Protein AF-A0A3B9VH41-F1 (afdb_monomer_lite)

Radius of gyration: 17.65 Å; chains: 1; bounding box: 47×27×51 Å

Foldseek 3Di:
DDALVVQCPQPVSVVVVGSDAADADPVQADDDLRRGDDPVVLVVCLVVVQKAWDWDWDDDDQDIDIFTWIHHNGTDGDPPDDKDKDWGDDPNDIDIDIDDDQAPVDSNDDR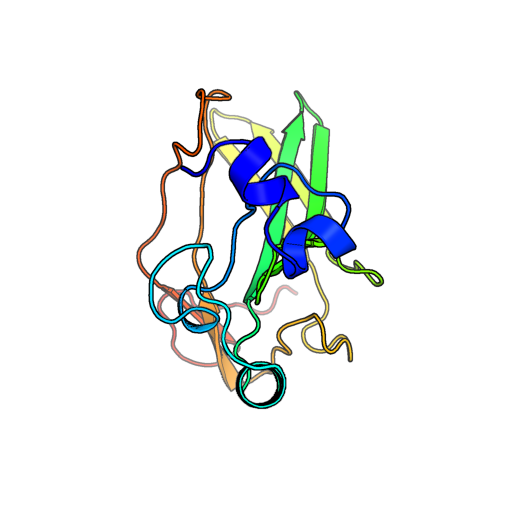HDAQDKDKDKDWADPDPPPDDDIDIDDIWIEHRNDDTNHDDDDDD

Secondary structure (DSSP, 8-state):
---HHHHHHSHHHHHTT-SS-----GGGBSSSTT-BPPHHHHHHHHHTT--EEEEEEEEETTEEEEEEEEESSSEEE-TT---EEEEEEETTEEEEEEE--S----TTSPPP-TT-EEEE--EE--TT-SSS--EEPPPEEEESSS--SEE-----

Structure (mmCIF, N/CA/C/O backbone):
data_AF-A0A3B9VH41-F1
#
_entry.id   AF-A0A3B9VH41-F1
#
loop_
_atom_site.group_PDB
_atom_site.id
_atom_site.type_symbol
_atom_site.label_atom_id
_atom_site.label_alt_id
_atom_site.label_comp_id
_atom_site.label_asym_id
_atom_site.label_entity_id
_atom_site.label_seq_id
_atom_site.pdbx_PDB_ins_code
_atom_site.Cartn_x
_atom_site.Cartn_y
_atom_site.Cartn_z
_atom_site.occupancy
_atom_site.B_iso_or_equiv
_atom_site.auth_seq_id
_atom_site.auth_comp_id
_atom_site.auth_asym_id
_atom_site.auth_atom_id
_atom_site.pdbx_PDB_model_num
ATOM 1 N N . SER A 1 1 ? 20.300 -9.467 -2.629 1.00 78.75 1 SER A N 1
ATOM 2 C CA . SER A 1 1 ? 19.935 -8.118 -3.111 1.00 78.75 1 SER A CA 1
ATOM 3 C C . SER A 1 1 ? 20.899 -7.718 -4.205 1.00 78.75 1 SER A C 1
ATOM 5 O O . SER A 1 1 ? 22.055 -8.106 -4.070 1.00 78.75 1 SER A O 1
ATOM 7 N N . PRO A 1 2 ? 20.464 -6.998 -5.253 1.00 92.94 2 PRO A N 1
ATOM 8 C CA . PRO A 1 2 ? 21.395 -6.485 -6.255 1.00 92.94 2 PRO A CA 1
ATOM 9 C C . PRO A 1 2 ? 22.387 -5.501 -5.632 1.00 92.94 2 PRO A C 1
ATOM 11 O O . PRO A 1 2 ? 22.078 -4.840 -4.636 1.00 92.94 2 PRO A O 1
ATOM 14 N N . SER A 1 3 ? 23.570 -5.410 -6.224 1.00 95.75 3 SER A N 1
ATOM 15 C CA . SER A 1 3 ? 24.538 -4.349 -5.967 1.00 95.75 3 SER A CA 1
ATOM 16 C C . SER A 1 3 ? 24.035 -3.006 -6.502 1.00 95.75 3 SER A C 1
ATOM 18 O O . SER A 1 3 ? 23.218 -2.945 -7.424 1.00 95.75 3 SER A O 1
ATOM 20 N N . LYS A 1 4 ? 24.567 -1.907 -5.955 1.00 96.56 4 LYS A N 1
ATOM 21 C CA . LYS A 1 4 ? 24.233 -0.547 -6.408 1.00 96.56 4 LYS A CA 1
ATOM 22 C C . LYS A 1 4 ? 24.491 -0.354 -7.904 1.00 96.56 4 LYS A C 1
ATOM 24 O O . LYS A 1 4 ? 23.701 0.288 -8.590 1.00 96.56 4 LYS A O 1
ATOM 29 N N . ASP A 1 5 ? 25.567 -0.943 -8.418 1.00 97.25 5 ASP A N 1
ATOM 30 C CA . ASP A 1 5 ? 25.945 -0.819 -9.826 1.00 97.25 5 ASP A CA 1
ATOM 31 C C . ASP A 1 5 ? 25.022 -1.607 -10.758 1.00 97.25 5 ASP A C 1
ATOM 33 O O . ASP A 1 5 ? 24.723 -1.130 -11.852 1.00 97.25 5 ASP A O 1
ATOM 37 N N . GLU A 1 6 ? 24.521 -2.771 -10.334 1.00 97.25 6 GLU A N 1
ATOM 38 C CA . GLU A 1 6 ? 23.483 -3.491 -11.083 1.00 97.25 6 GLU A CA 1
ATOM 39 C C . GLU A 1 6 ? 22.198 -2.663 -11.174 1.00 97.25 6 GLU A C 1
ATOM 41 O O . GLU A 1 6 ? 21.628 -2.538 -12.259 1.00 97.25 6 GLU A O 1
ATOM 46 N N . VAL A 1 7 ? 21.771 -2.038 -10.069 1.00 97.06 7 VAL A N 1
ATOM 47 C CA . VAL A 1 7 ? 20.568 -1.192 -10.060 1.00 97.06 7 VAL A CA 1
ATOM 48 C C . VAL A 1 7 ? 20.747 0.028 -10.963 1.00 97.06 7 VAL A C 1
ATOM 50 O O . VAL A 1 7 ? 19.882 0.300 -11.792 1.00 97.06 7 VAL A O 1
ATOM 53 N N . ARG A 1 8 ? 21.890 0.721 -10.884 1.00 96.62 8 ARG A N 1
ATOM 54 C CA . ARG A 1 8 ? 22.177 1.894 -11.731 1.00 96.62 8 ARG A CA 1
ATOM 55 C C . ARG A 1 8 ? 22.192 1.578 -13.224 1.00 96.62 8 ARG A C 1
ATOM 57 O O . ARG A 1 8 ? 21.898 2.467 -14.015 1.00 96.62 8 ARG A O 1
ATOM 64 N N . LYS A 1 9 ? 22.566 0.356 -13.618 1.00 96.88 9 LYS A N 1
ATOM 65 C CA . LYS A 1 9 ? 22.594 -0.079 -15.027 1.00 96.88 9 LYS A CA 1
ATOM 66 C C . LYS A 1 9 ? 21.221 -0.496 -15.550 1.00 96.88 9 LYS A C 1
ATOM 68 O O . LYS A 1 9 ? 21.025 -0.548 -16.760 1.00 96.88 9 LYS A O 1
ATOM 73 N N . HIS A 1 10 ? 20.274 -0.800 -14.668 1.00 96.44 10 HIS A N 1
ATOM 74 C CA . HIS A 1 10 ? 18.941 -1.217 -15.073 1.00 96.44 10 HIS A CA 1
ATOM 75 C C . HIS A 1 10 ? 18.141 -0.015 -15.618 1.00 96.44 10 HIS A C 1
ATOM 77 O O . HIS A 1 10 ? 17.972 0.959 -14.883 1.00 96.44 10 HIS A O 1
ATOM 83 N N . PRO A 1 11 ? 17.555 -0.081 -16.834 1.00 95.25 11 PRO A N 1
ATOM 84 C CA . PRO A 1 11 ? 16.915 1.069 -17.489 1.00 95.25 11 PRO A CA 1
ATOM 85 C C . PRO A 1 11 ? 15.873 1.796 -16.628 1.00 95.25 11 PRO A C 1
ATOM 87 O O . PRO A 1 11 ? 15.949 3.009 -16.454 1.00 95.25 11 PRO A O 1
ATOM 90 N N . TYR A 1 12 ? 14.953 1.044 -16.015 1.00 94.50 12 TYR A N 1
ATOM 91 C CA . TYR A 1 12 ? 13.927 1.602 -15.127 1.00 94.50 12 TYR A CA 1
ATOM 92 C C . TYR A 1 12 ? 14.509 2.403 -13.944 1.00 94.50 12 TYR A C 1
ATOM 94 O O . TYR A 1 12 ? 14.166 3.564 -13.746 1.00 94.50 12 TYR A O 1
ATOM 102 N N . TYR A 1 13 ? 15.413 1.807 -13.159 1.00 95.69 13 TYR A N 1
ATOM 103 C CA . TYR A 1 13 ? 15.973 2.461 -11.972 1.00 95.69 13 TYR A CA 1
ATOM 104 C C . TYR A 1 13 ? 16.958 3.577 -12.331 1.00 95.69 13 TYR A C 1
ATOM 106 O O . TYR A 1 13 ? 17.022 4.584 -11.625 1.00 95.69 13 TYR A O 1
ATOM 114 N N . ASN A 1 14 ? 17.679 3.440 -13.449 1.00 96.12 14 ASN A N 1
ATOM 115 C CA . ASN A 1 14 ? 18.535 4.490 -13.989 1.00 96.12 14 ASN A CA 1
ATOM 116 C C . ASN A 1 14 ? 17.737 5.759 -14.316 1.00 96.12 14 ASN A C 1
ATOM 118 O O . ASN A 1 14 ? 18.139 6.848 -13.907 1.00 96.12 14 ASN A O 1
ATOM 122 N N . ALA A 1 15 ? 16.577 5.614 -14.968 1.00 95.81 15 ALA A N 1
ATOM 123 C CA . ALA A 1 15 ? 15.686 6.732 -15.278 1.00 95.81 15 ALA A CA 1
ATOM 124 C C . ALA A 1 15 ? 15.207 7.465 -14.012 1.00 95.81 15 ALA A C 1
ATOM 126 O O . ALA A 1 15 ? 15.061 8.686 -14.011 1.00 95.81 15 ALA A O 1
ATOM 127 N N . LEU A 1 16 ? 15.039 6.731 -12.908 1.00 94.50 16 LEU A N 1
ATOM 128 C CA . LEU A 1 16 ? 14.702 7.280 -11.592 1.00 94.50 16 LEU A CA 1
ATOM 129 C C . LEU A 1 16 ? 15.921 7.787 -10.800 1.00 94.50 16 LEU A C 1
ATOM 131 O O . LEU A 1 16 ? 15.760 8.265 -9.677 1.00 94.50 16 LEU A O 1
ATOM 135 N N . LYS A 1 17 ? 17.139 7.673 -11.350 1.00 96.06 17 LYS A N 1
ATOM 136 C CA . LYS A 1 17 ? 18.419 7.978 -10.684 1.00 96.06 17 LYS A CA 1
ATOM 137 C C . LYS A 1 17 ? 18.590 7.227 -9.355 1.00 96.06 17 LYS A C 1
ATOM 139 O O . LYS A 1 17 ? 19.070 7.786 -8.369 1.00 96.06 17 LYS A O 1
ATOM 144 N N . ARG A 1 18 ? 18.182 5.956 -9.321 1.00 93.44 18 ARG A N 1
ATOM 145 C CA . ARG A 1 18 ? 18.213 5.101 -8.125 1.00 93.44 18 ARG A CA 1
ATOM 146 C C . ARG A 1 18 ? 19.372 4.117 -8.146 1.00 93.44 18 ARG A C 1
ATOM 148 O O . ARG A 1 18 ? 19.810 3.654 -9.194 1.00 93.44 18 ARG A O 1
ATOM 155 N N . GLU A 1 19 ? 19.842 3.784 -6.950 1.00 95.56 19 GLU A N 1
ATOM 156 C CA . GLU A 1 19 ? 20.892 2.785 -6.707 1.00 95.56 19 GLU A CA 1
ATOM 157 C C . GLU A 1 19 ? 20.415 1.637 -5.805 1.00 95.56 19 GLU A C 1
ATOM 159 O O . GLU A 1 19 ? 21.201 0.793 -5.380 1.00 95.56 19 GLU A O 1
ATOM 164 N N . ASP A 1 20 ? 19.122 1.607 -5.502 1.00 93.75 20 ASP A N 1
ATOM 165 C CA . ASP A 1 20 ? 18.471 0.642 -4.636 1.00 93.75 20 ASP A CA 1
ATOM 166 C C . ASP A 1 20 ? 17.137 0.172 -5.231 1.00 93.75 20 ASP A C 1
ATOM 168 O O . ASP A 1 20 ? 16.483 0.869 -6.00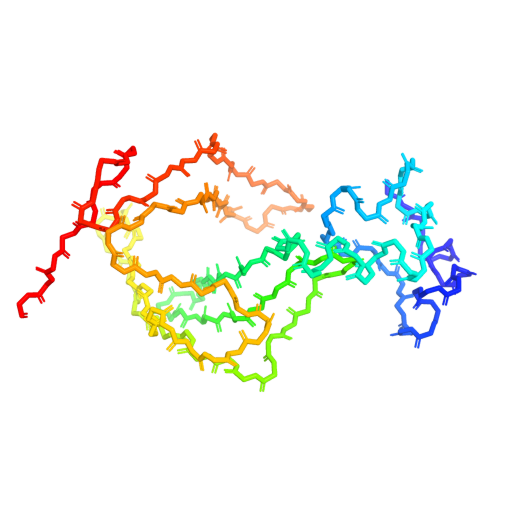6 1.00 93.75 20 ASP A O 1
ATOM 172 N N . VAL A 1 21 ? 16.729 -1.033 -4.838 1.00 93.62 21 VAL A N 1
ATOM 173 C CA . VAL A 1 21 ? 15.413 -1.588 -5.161 1.00 93.62 21 VAL A CA 1
ATOM 174 C C . VAL A 1 21 ? 14.539 -1.481 -3.918 1.00 93.62 21 VAL A C 1
ATOM 176 O O . VAL A 1 21 ? 14.793 -2.177 -2.927 1.00 93.62 21 VAL A O 1
ATOM 179 N N . ARG A 1 22 ? 13.511 -0.626 -3.967 1.00 92.19 22 ARG A N 1
ATOM 180 C CA . ARG A 1 22 ? 12.495 -0.541 -2.906 1.00 92.19 22 ARG A CA 1
ATOM 181 C C . ARG A 1 22 ? 11.534 -1.723 -2.963 1.00 92.19 22 ARG A C 1
ATOM 183 O O . ARG A 1 22 ? 11.652 -2.609 -3.805 1.00 92.19 22 ARG A O 1
ATOM 190 N N . LEU A 1 23 ? 10.590 -1.741 -2.028 1.00 91.94 23 LEU A N 1
ATOM 191 C CA . LEU A 1 23 ? 9.451 -2.644 -2.072 1.00 91.94 23 LEU A CA 1
ATOM 192 C C . LEU A 1 23 ? 8.659 -2.441 -3.374 1.00 91.94 23 LEU A C 1
ATOM 194 O O . LEU A 1 23 ? 8.444 -1.315 -3.809 1.00 91.94 23 LEU A O 1
ATOM 198 N N . TYR A 1 24 ? 8.253 -3.548 -3.982 1.00 95.12 24 TYR A N 1
ATOM 199 C CA . TYR A 1 24 ? 7.417 -3.602 -5.175 1.00 95.12 24 TYR A CA 1
ATOM 200 C C . TYR A 1 24 ? 6.478 -4.803 -5.049 1.00 95.12 24 TYR A C 1
ATOM 202 O O . TYR A 1 24 ? 6.788 -5.779 -4.359 1.00 95.12 24 TYR A O 1
ATOM 210 N N . ALA A 1 25 ? 5.339 -4.743 -5.724 1.00 95.94 25 ALA A N 1
ATOM 211 C CA . ALA A 1 25 ? 4.406 -5.846 -5.816 1.00 95.94 25 ALA A CA 1
ATOM 212 C C . ALA A 1 25 ? 4.978 -6.937 -6.730 1.00 95.94 25 ALA A C 1
ATOM 214 O O . ALA A 1 25 ? 5.348 -6.669 -7.876 1.00 95.94 25 ALA A O 1
ATOM 215 N N . TYR A 1 26 ? 5.063 -8.172 -6.225 1.00 94.31 26 TYR A N 1
ATOM 216 C CA . TYR A 1 26 ? 5.778 -9.264 -6.900 1.00 94.31 26 TYR A CA 1
ATOM 217 C C . TYR A 1 26 ? 5.266 -9.526 -8.326 1.00 94.31 26 TYR A C 1
ATOM 219 O O . TYR A 1 26 ? 6.063 -9.794 -9.216 1.00 94.31 26 TYR A O 1
ATOM 227 N N . TYR A 1 27 ? 3.959 -9.370 -8.555 1.00 96.00 27 TYR A N 1
ATOM 228 C CA . TYR A 1 27 ? 3.301 -9.597 -9.844 1.00 96.00 27 TYR A CA 1
ATOM 229 C C . TYR A 1 27 ? 3.618 -8.542 -10.909 1.00 96.00 27 TYR A C 1
ATOM 231 O O . TYR A 1 27 ? 3.187 -8.685 -12.046 1.00 96.00 27 TYR A O 1
ATOM 239 N N . THR A 1 28 ? 4.378 -7.494 -10.583 1.00 97.56 28 THR A N 1
ATOM 240 C CA . THR A 1 28 ? 4.906 -6.542 -11.579 1.00 97.56 28 THR A CA 1
ATOM 241 C C . THR A 1 28 ? 6.164 -7.057 -12.279 1.00 97.56 28 THR A C 1
ATOM 243 O O . THR A 1 28 ? 6.668 -6.414 -13.204 1.00 97.56 28 THR A O 1
ATOM 246 N N . ARG A 1 29 ? 6.681 -8.212 -11.838 1.00 96.75 29 ARG A N 1
ATOM 247 C CA . ARG A 1 29 ? 7.897 -8.856 -12.332 1.00 96.75 29 ARG A CA 1
ATOM 248 C C . ARG A 1 29 ? 7.639 -10.325 -12.659 1.00 96.75 29 ARG A C 1
ATOM 250 O O . ARG A 1 29 ? 6.823 -10.963 -12.004 1.00 96.75 29 ARG A O 1
ATOM 257 N N . ASP A 1 30 ? 8.374 -10.867 -13.625 1.00 95.62 30 ASP A N 1
ATOM 258 C CA . ASP A 1 30 ? 8.295 -12.301 -13.947 1.00 95.62 30 ASP A CA 1
ATOM 259 C C . ASP A 1 30 ? 9.239 -13.136 -13.079 1.00 95.62 30 ASP A C 1
ATOM 261 O O . ASP A 1 30 ? 8.848 -14.152 -12.511 1.00 95.62 30 ASP A O 1
ATOM 265 N N . ASN A 1 31 ? 10.497 -12.708 -12.952 1.00 92.69 31 ASN A N 1
ATOM 266 C CA . ASN A 1 31 ? 11.493 -13.432 -12.169 1.00 92.69 31 ASN A CA 1
ATOM 267 C C . ASN A 1 31 ? 12.543 -12.493 -11.563 1.00 92.69 31 ASN A C 1
ATOM 269 O O . ASN A 1 31 ? 13.565 -12.168 -12.170 1.00 92.69 31 ASN A O 1
ATOM 273 N N . GLY A 1 32 ? 12.283 -12.062 -10.331 1.00 92.44 32 GLY A N 1
ATOM 274 C CA . GLY A 1 32 ? 13.195 -11.225 -9.561 1.00 92.44 32 GLY A CA 1
ATOM 275 C C . GLY A 1 32 ? 13.158 -9.741 -9.929 1.00 92.44 32 GLY A C 1
ATOM 276 O O . GLY A 1 32 ? 12.396 -9.276 -10.774 1.00 92.44 32 GLY A O 1
ATOM 277 N N . TRP A 1 33 ? 14.012 -8.976 -9.251 1.00 94.12 33 TRP A N 1
ATOM 278 C CA . TRP A 1 33 ? 13.948 -7.512 -9.224 1.00 94.12 33 TRP A CA 1
ATOM 279 C C . TRP A 1 33 ? 14.172 -6.827 -10.578 1.00 94.12 33 TRP A C 1
ATOM 281 O O . TRP A 1 33 ? 13.798 -5.668 -10.713 1.00 94.12 33 TRP A O 1
ATOM 291 N N . ALA A 1 34 ? 14.817 -7.493 -11.542 1.00 94.94 34 ALA A N 1
ATOM 292 C CA . ALA A 1 34 ? 15.189 -6.914 -12.834 1.00 94.94 34 ALA A CA 1
ATOM 293 C C . ALA A 1 34 ? 14.185 -7.232 -13.956 1.00 94.94 34 ALA A C 1
ATOM 295 O O . ALA A 1 34 ? 14.099 -6.503 -14.937 1.00 94.94 34 ALA A O 1
ATOM 296 N N . ALA A 1 35 ? 13.377 -8.284 -13.819 1.00 96.06 35 ALA A N 1
ATOM 297 C CA . ALA A 1 35 ? 12.494 -8.756 -14.885 1.00 96.06 35 ALA A CA 1
ATOM 298 C C . ALA A 1 35 ? 11.167 -7.976 -14.903 1.00 96.06 35 ALA A C 1
ATOM 300 O O . ALA A 1 35 ? 10.142 -8.511 -14.490 1.00 96.06 35 ALA A O 1
ATOM 301 N N . MET A 1 36 ? 11.196 -6.681 -15.262 1.00 96.25 36 MET A N 1
ATOM 302 C CA . MET A 1 36 ? 9.978 -5.852 -15.324 1.00 96.25 36 MET A CA 1
ATOM 303 C C . MET A 1 36 ? 9.054 -6.329 -16.432 1.00 96.25 36 MET A C 1
ATOM 305 O O . MET A 1 36 ? 9.505 -6.505 -17.561 1.00 96.25 36 MET A O 1
ATOM 309 N N . LYS A 1 37 ? 7.768 -6.486 -16.109 1.00 97.25 37 LYS A N 1
ATOM 310 C CA . LYS A 1 37 ? 6.734 -6.676 -17.124 1.00 97.25 37 LYS A CA 1
ATOM 311 C C . LYS A 1 37 ? 6.651 -5.457 -18.039 1.00 97.25 37 LYS A C 1
ATOM 313 O O . LYS A 1 37 ? 7.000 -4.347 -17.637 1.00 97.25 37 LYS A O 1
ATOM 318 N N . GLY A 1 38 ? 6.184 -5.668 -19.266 1.00 96.75 38 GLY A N 1
ATOM 319 C CA . GLY A 1 38 ? 6.010 -4.586 -20.233 1.00 96.75 38 GLY A CA 1
ATOM 320 C C . GLY A 1 38 ? 4.960 -3.564 -19.787 1.00 96.75 38 GLY A C 1
ATOM 321 O O . GLY A 1 38 ? 4.026 -3.896 -19.054 1.00 96.75 38 GLY A O 1
ATOM 322 N N . ASP A 1 39 ? 5.088 -2.328 -20.269 1.00 95.75 39 ASP A N 1
ATOM 323 C CA . ASP A 1 39 ? 4.242 -1.199 -19.860 1.00 95.75 39 ASP A CA 1
ATOM 324 C C . ASP A 1 39 ? 2.742 -1.469 -20.017 1.00 95.75 39 ASP A C 1
ATOM 326 O O . ASP A 1 39 ? 1.953 -1.081 -19.158 1.00 95.75 39 ASP A O 1
ATOM 330 N N . ASP A 1 40 ? 2.331 -2.143 -21.091 1.00 97.88 40 ASP A N 1
ATOM 331 C CA . ASP A 1 40 ? 0.916 -2.437 -21.333 1.00 97.88 40 ASP A CA 1
ATOM 332 C C . ASP A 1 40 ? 0.355 -3.446 -20.325 1.00 97.88 40 ASP A C 1
ATOM 334 O O . ASP A 1 40 ? -0.775 -3.299 -19.856 1.00 97.88 40 ASP A O 1
ATOM 338 N N . GLU A 1 41 ? 1.160 -4.431 -19.922 1.00 97.62 41 GLU A N 1
ATOM 339 C CA . GLU A 1 41 ? 0.777 -5.377 -18.876 1.00 97.62 41 GLU A CA 1
ATOM 340 C C . GLU A 1 41 ? 0.720 -4.689 -17.508 1.00 97.62 41 GLU A C 1
ATOM 342 O O . GLU A 1 41 ? -0.234 -4.892 -16.759 1.00 97.62 41 GLU A O 1
ATOM 347 N N . LEU A 1 42 ? 1.685 -3.818 -17.200 1.00 97.19 42 LEU A N 1
ATOM 348 C CA . LEU A 1 42 ? 1.674 -3.029 -15.967 1.00 97.19 42 LEU A CA 1
ATOM 349 C C . LEU A 1 42 ? 0.459 -2.095 -15.895 1.00 97.19 42 LEU A C 1
ATOM 351 O O . LEU A 1 42 ? -0.203 -2.031 -14.861 1.00 97.19 42 LEU A O 1
ATOM 355 N N . LYS A 1 43 ? 0.113 -1.411 -16.990 1.00 96.00 43 LYS A N 1
ATOM 356 C CA . LYS A 1 43 ? -1.099 -0.578 -17.062 1.00 96.00 43 LYS A CA 1
ATOM 357 C C . LYS A 1 43 ? -2.362 -1.405 -16.838 1.00 96.00 43 LYS A C 1
ATOM 359 O O . LYS A 1 43 ? -3.264 -0.949 -16.135 1.00 96.00 43 LYS A O 1
ATOM 364 N N . ARG A 1 44 ? -2.432 -2.612 -17.413 1.00 97.25 44 ARG A N 1
ATOM 365 C CA . ARG A 1 44 ? -3.557 -3.532 -17.199 1.00 97.25 44 ARG A CA 1
ATOM 366 C C . ARG A 1 44 ? -3.671 -3.925 -15.727 1.00 97.25 44 ARG A C 1
ATOM 368 O O . ARG A 1 44 ? -4.733 -3.734 -15.149 1.00 97.25 44 ARG A O 1
ATOM 375 N N . LEU A 1 45 ? -2.582 -4.398 -15.120 1.00 96.81 45 LEU A N 1
ATOM 376 C CA . LEU A 1 45 ? -2.551 -4.812 -13.713 1.00 96.81 45 LEU A CA 1
ATOM 377 C C . LEU A 1 45 ? -2.955 -3.673 -12.769 1.00 96.81 45 LEU A C 1
ATOM 379 O O . LEU A 1 45 ? -3.711 -3.889 -11.827 1.00 96.81 45 LEU A O 1
ATOM 383 N N . LEU A 1 46 ? -2.492 -2.451 -13.041 1.00 93.81 46 LEU A N 1
ATOM 384 C CA . LEU A 1 46 ? -2.872 -1.284 -12.250 1.00 93.81 46 LEU A CA 1
ATOM 385 C C . LEU A 1 46 ? -4.376 -0.988 -12.371 1.00 93.81 46 LEU A C 1
ATOM 387 O O . LEU A 1 46 ? -5.047 -0.779 -11.365 1.00 93.81 46 LEU A O 1
ATOM 391 N N . LYS A 1 47 ? -4.929 -1.042 -13.591 1.00 92.81 47 LYS A N 1
ATOM 392 C CA . LYS A 1 47 ? -6.370 -0.869 -13.844 1.00 92.81 47 LYS A CA 1
ATOM 393 C C . LYS A 1 47 ? -7.223 -1.958 -13.181 1.00 92.81 47 LYS A C 1
ATOM 395 O O . LYS A 1 47 ? -8.359 -1.692 -12.802 1.00 92.81 47 LYS A O 1
ATOM 400 N N . GLU A 1 48 ? -6.686 -3.166 -13.043 1.00 94.00 48 GLU A N 1
ATOM 401 C CA . GLU A 1 48 ? -7.323 -4.303 -12.365 1.00 94.00 48 GLU A CA 1
ATOM 402 C C . GLU A 1 48 ? -7.240 -4.216 -10.828 1.00 94.00 48 GLU A C 1
ATOM 404 O O . GLU A 1 48 ? -7.670 -5.138 -10.139 1.00 94.00 48 GLU A O 1
ATOM 409 N N . GLY A 1 49 ? -6.727 -3.110 -10.274 1.00 91.06 49 GLY A N 1
ATOM 410 C CA . GLY A 1 49 ? -6.641 -2.898 -8.828 1.00 91.06 49 GLY A CA 1
AT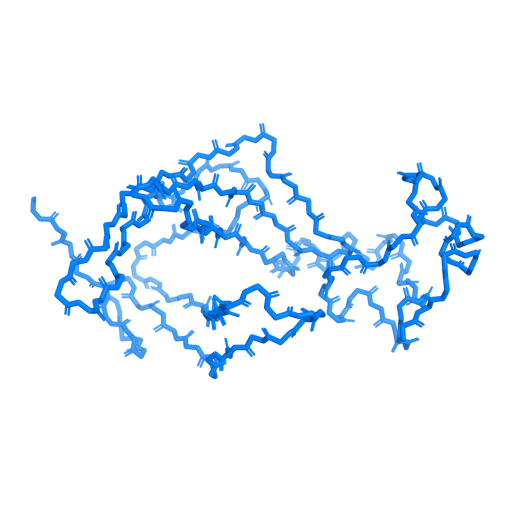OM 411 C C . GLY A 1 49 ? -5.394 -3.509 -8.192 1.00 91.06 49 GLY A C 1
ATOM 412 O O . GLY A 1 49 ? -5.368 -3.728 -6.986 1.00 91.06 49 GLY A O 1
ATOM 413 N N . GLY A 1 50 ? -4.343 -3.770 -8.974 1.00 94.00 50 GLY A N 1
ATOM 414 C CA . GLY A 1 50 ? -3.046 -4.246 -8.487 1.00 94.00 50 GLY A CA 1
ATOM 415 C C . GLY A 1 50 ? -2.223 -3.189 -7.743 1.00 94.00 50 GLY A C 1
ATOM 416 O O . GLY A 1 50 ? -1.004 -3.293 -7.709 1.00 94.00 50 GLY A O 1
ATOM 417 N N . LEU A 1 51 ? -2.840 -2.139 -7.209 1.00 95.44 51 LEU A N 1
ATOM 418 C CA . LEU A 1 51 ? -2.163 -1.164 -6.362 1.00 95.44 51 LEU A CA 1
ATOM 419 C C . LEU A 1 51 ? -2.288 -1.595 -4.899 1.00 95.44 51 LEU A C 1
ATOM 421 O O . LEU A 1 51 ? -3.333 -2.081 -4.471 1.00 95.44 51 LEU A O 1
ATOM 425 N N . ILE A 1 52 ? -1.221 -1.402 -4.128 1.00 96.94 52 ILE A N 1
ATOM 426 C CA . ILE A 1 52 ? -1.247 -1.540 -2.673 1.00 96.94 52 ILE A CA 1
ATOM 427 C C . ILE A 1 52 ? -1.123 -0.141 -2.080 1.00 96.94 52 ILE A C 1
ATOM 429 O O . ILE A 1 52 ? -0.097 0.510 -2.264 1.00 96.94 52 ILE A O 1
ATOM 433 N N . ASP A 1 53 ? -2.161 0.280 -1.373 1.00 97.06 53 ASP A N 1
ATOM 434 C CA . ASP A 1 53 ? -2.195 1.500 -0.568 1.00 97.06 53 ASP A CA 1
ATOM 435 C C . ASP A 1 53 ? -1.396 1.260 0.731 1.00 97.06 53 ASP A C 1
ATOM 437 O O . ASP A 1 53 ? -1.577 0.235 1.400 1.00 97.06 53 ASP A O 1
ATOM 441 N N . LEU A 1 54 ? -0.428 2.130 1.025 1.00 97.06 54 LEU A N 1
ATOM 442 C CA . LEU A 1 54 ? 0.570 1.961 2.079 1.00 97.06 54 LEU A CA 1
ATOM 443 C C . LEU A 1 54 ? 0.535 3.141 3.047 1.00 97.06 54 LEU A C 1
ATOM 445 O O . LEU A 1 54 ? 1.047 4.215 2.748 1.00 97.06 54 LEU A O 1
ATOM 449 N N . TRP A 1 55 ? 0.067 2.883 4.267 1.00 97.19 55 TRP A N 1
ATOM 450 C CA . TRP A 1 55 ? 0.150 3.845 5.365 1.00 97.19 55 TRP A CA 1
ATOM 451 C C . TRP A 1 55 ? 1.218 3.394 6.352 1.00 97.19 55 TRP A C 1
ATOM 453 O O . TRP A 1 55 ? 1.172 2.274 6.870 1.00 97.19 55 TRP A O 1
ATOM 463 N N . GLU A 1 56 ? 2.178 4.268 6.633 1.00 94.75 56 GLU A N 1
ATOM 464 C CA . GLU A 1 56 ? 3.277 3.999 7.555 1.00 94.75 56 GLU A CA 1
ATOM 465 C C . GLU A 1 56 ? 3.254 5.001 8.707 1.00 94.75 56 GLU A C 1
ATOM 467 O O . GLU A 1 56 ? 3.035 6.191 8.502 1.00 94.75 56 GLU A O 1
ATOM 472 N N . ILE A 1 57 ? 3.490 4.518 9.930 1.00 94.12 57 ILE A N 1
ATOM 473 C CA . ILE A 1 57 ? 3.730 5.379 11.089 1.00 94.12 57 ILE A CA 1
ATOM 474 C C . ILE A 1 57 ? 5.086 5.042 11.684 1.00 94.12 57 ILE A C 1
ATOM 476 O O . ILE A 1 57 ? 5.333 3.906 12.094 1.00 94.12 57 ILE A O 1
ATOM 480 N N . GLU A 1 58 ? 5.932 6.060 11.796 1.00 91.44 58 GLU A N 1
ATOM 481 C CA . GLU A 1 58 ? 7.218 5.976 12.470 1.00 91.44 58 GLU A CA 1
ATOM 482 C C . GLU A 1 58 ? 7.148 6.696 13.821 1.00 91.44 58 GLU A C 1
ATOM 484 O O . GLU A 1 58 ? 6.913 7.902 13.899 1.00 91.44 58 GLU A O 1
ATOM 489 N N . PHE A 1 59 ? 7.398 5.961 14.907 1.00 88.56 59 PHE A N 1
ATOM 490 C CA . PHE A 1 59 ? 7.554 6.549 16.237 1.00 88.56 59 PHE A CA 1
ATOM 491 C C . PHE A 1 59 ? 8.969 7.113 16.412 1.00 88.56 59 PHE A C 1
ATOM 493 O O . PHE A 1 59 ? 9.960 6.378 16.395 1.00 88.56 59 PHE A O 1
ATOM 500 N N . LYS A 1 60 ? 9.065 8.423 16.651 1.00 84.81 60 LYS A N 1
ATOM 501 C CA . LYS A 1 60 ? 10.311 9.160 16.909 1.00 84.81 60 LYS A CA 1
ATOM 502 C C . LYS A 1 60 ? 10.286 9.739 18.320 1.00 84.81 60 LYS A C 1
ATOM 504 O O . LYS A 1 60 ? 9.945 10.900 18.546 1.00 84.81 60 LYS A O 1
ATOM 509 N N . GLY A 1 61 ? 10.651 8.904 19.291 1.00 80.56 61 GLY A N 1
ATOM 510 C CA . GLY A 1 61 ? 10.553 9.255 20.709 1.00 80.56 61 GLY A CA 1
ATOM 511 C C . GLY A 1 61 ? 9.089 9.388 21.129 1.00 80.56 61 GLY A C 1
ATOM 512 O O . GLY A 1 61 ? 8.336 8.427 21.015 1.00 80.56 61 GLY A O 1
ATOM 513 N N . ASN A 1 62 ? 8.693 10.578 21.589 1.00 77.31 62 ASN A N 1
ATOM 514 C CA . ASN A 1 62 ? 7.305 10.875 21.973 1.00 77.31 62 ASN A CA 1
ATOM 515 C C . ASN A 1 62 ? 6.447 11.398 20.809 1.00 77.31 62 ASN A C 1
ATOM 517 O O . ASN A 1 62 ? 5.259 11.640 21.001 1.00 77.31 62 ASN A O 1
ATOM 521 N N . ASN A 1 63 ? 7.041 11.590 19.630 1.00 81.38 63 ASN A N 1
ATOM 522 C CA . ASN A 1 63 ? 6.335 12.014 18.428 1.00 81.38 63 ASN A CA 1
ATOM 523 C C . ASN A 1 63 ? 6.102 10.819 17.503 1.00 81.38 63 ASN A C 1
ATOM 525 O O . ASN A 1 63 ? 6.818 9.816 17.569 1.00 81.38 63 ASN A O 1
ATOM 529 N N . ALA A 1 64 ? 5.138 10.959 16.602 1.00 88.88 64 ALA A N 1
ATOM 530 C CA . ALA A 1 64 ? 4.925 10.033 15.506 1.00 88.88 64 ALA A CA 1
ATOM 531 C C . ALA A 1 64 ? 4.760 10.807 14.202 1.00 88.88 64 ALA A C 1
ATOM 533 O O . ALA A 1 64 ? 4.122 11.860 14.176 1.00 88.88 64 ALA A O 1
ATOM 534 N N . GLU A 1 65 ? 5.348 10.278 13.140 1.00 91.81 65 GLU A N 1
ATOM 535 C CA . GLU A 1 65 ? 5.218 10.796 11.784 1.00 91.81 65 GLU A CA 1
ATOM 536 C C . GLU A 1 65 ? 4.469 9.771 10.943 1.00 91.81 65 GLU A C 1
ATOM 538 O O . GLU A 1 65 ? 4.668 8.567 11.112 1.00 91.81 65 GLU A O 1
ATOM 543 N N . VAL A 1 66 ? 3.601 10.257 10.059 1.00 95.12 66 VAL A N 1
ATOM 544 C CA . VAL A 1 66 ? 2.859 9.426 9.115 1.00 95.12 66 VAL A CA 1
ATOM 545 C C . VAL A 1 66 ? 3.382 9.662 7.707 1.00 95.12 66 VAL A C 1
ATOM 547 O O . VAL A 1 66 ? 3.593 10.807 7.307 1.00 95.12 66 VAL A O 1
ATOM 550 N N . GLU A 1 67 ? 3.594 8.577 6.973 1.00 95.38 67 GLU A N 1
ATOM 551 C CA . GLU A 1 67 ? 3.837 8.589 5.535 1.00 95.38 67 GLU A CA 1
ATOM 552 C C . GLU A 1 67 ? 2.656 7.908 4.848 1.00 95.38 67 GLU A C 1
ATOM 554 O O . GLU A 1 67 ? 2.197 6.842 5.268 1.00 95.38 67 GLU A O 1
ATOM 559 N N . ASP A 1 68 ? 2.185 8.558 3.795 1.00 97.38 68 ASP A N 1
ATOM 560 C CA . ASP A 1 68 ? 1.137 8.073 2.917 1.00 97.38 68 ASP A CA 1
ATOM 561 C C . ASP A 1 68 ? 1.748 7.799 1.546 1.00 97.38 68 ASP A C 1
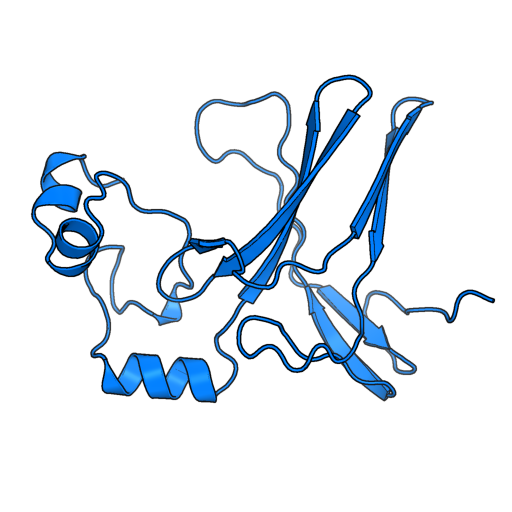ATOM 563 O O . ASP A 1 68 ? 2.539 8.597 1.019 1.00 97.38 68 ASP A O 1
ATOM 567 N N . GLY A 1 69 ? 1.460 6.634 0.993 1.00 97.44 69 GLY A N 1
ATOM 568 C CA . GLY A 1 69 ? 2.130 6.164 -0.197 1.00 97.44 69 GLY A CA 1
ATOM 569 C C . GLY A 1 69 ? 1.495 4.924 -0.772 1.00 97.44 69 GLY A C 1
ATOM 570 O O . GLY A 1 69 ? 0.496 4.401 -0.297 1.00 97.44 69 GLY A O 1
ATOM 571 N N . TRP A 1 70 ? 2.125 4.412 -1.815 1.00 97.31 70 TRP A N 1
ATOM 572 C CA . TRP A 1 70 ? 1.603 3.270 -2.541 1.00 97.31 70 TRP A CA 1
ATOM 573 C C . TRP A 1 70 ? 2.722 2.429 -3.131 1.00 97.31 70 TRP A C 1
ATOM 575 O O . TRP A 1 70 ? 3.851 2.877 -3.380 1.00 97.31 70 TRP A O 1
ATOM 585 N N . ILE A 1 71 ? 2.399 1.161 -3.347 1.00 97.38 71 ILE A N 1
ATOM 586 C CA . ILE A 1 71 ? 3.301 0.161 -3.891 1.00 97.38 71 ILE A CA 1
ATOM 587 C C . ILE A 1 71 ? 2.658 -0.444 -5.133 1.00 97.38 71 ILE A C 1
ATOM 589 O O . ILE A 1 71 ? 1.567 -1.011 -5.093 1.00 97.38 71 ILE A O 1
ATOM 593 N N . PHE A 1 72 ? 3.402 -0.387 -6.232 1.00 96.94 72 PHE A N 1
ATOM 594 C CA . PHE A 1 72 ? 3.126 -1.170 -7.431 1.00 96.94 72 PHE A CA 1
ATOM 595 C C . PHE A 1 72 ? 4.448 -1.693 -8.002 1.00 96.94 72 PHE A C 1
ATOM 597 O O . PHE A 1 72 ? 5.086 -2.548 -7.396 1.00 96.94 72 PHE A O 1
ATOM 604 N N . ASN A 1 73 ? 4.928 -1.153 -9.121 1.00 95.25 73 ASN A N 1
ATOM 605 C CA . ASN A 1 73 ? 6.249 -1.467 -9.672 1.00 95.25 73 ASN A CA 1
ATOM 606 C C . ASN A 1 73 ? 7.413 -0.822 -8.888 1.00 95.25 73 ASN A C 1
ATOM 608 O O . ASN A 1 73 ? 8.574 -1.162 -9.116 1.00 95.25 73 ASN A O 1
ATOM 612 N N . ASP A 1 74 ? 7.100 0.097 -7.973 1.00 94.88 74 ASP A N 1
ATOM 613 C CA . ASP A 1 74 ? 7.998 0.722 -6.998 1.00 94.88 74 ASP A CA 1
ATOM 614 C C . ASP A 1 74 ? 7.164 1.243 -5.817 1.00 94.88 74 ASP A C 1
ATOM 616 O O . ASP A 1 74 ? 5.943 1.381 -5.951 1.00 94.88 74 ASP A O 1
ATOM 620 N N . ARG A 1 75 ? 7.818 1.553 -4.694 1.00 95.38 75 ARG A N 1
ATOM 621 C CA . ARG A 1 75 ? 7.211 2.257 -3.555 1.00 95.38 75 ARG A CA 1
ATOM 622 C C . ARG A 1 75 ? 7.408 3.757 -3.729 1.00 95.38 75 ARG A C 1
ATOM 624 O O . ARG A 1 75 ? 8.550 4.238 -3.824 1.00 95.38 75 ARG A O 1
ATOM 631 N N . ARG A 1 76 ? 6.302 4.492 -3.715 1.00 94.81 76 ARG A N 1
ATOM 632 C CA . ARG A 1 76 ? 6.260 5.943 -3.903 1.00 94.81 76 ARG A CA 1
ATOM 633 C C . ARG A 1 76 ? 5.465 6.587 -2.774 1.00 94.81 76 ARG A C 1
ATOM 635 O O . ARG A 1 76 ? 4.582 5.948 -2.215 1.00 94.81 76 ARG A O 1
ATOM 642 N N . ALA A 1 77 ? 5.827 7.823 -2.450 1.00 95.62 77 ALA A N 1
ATOM 643 C CA . ALA A 1 77 ? 4.966 8.673 -1.643 1.00 95.62 77 ALA A CA 1
ATOM 644 C C . ALA A 1 77 ? 3.756 9.078 -2.490 1.00 95.62 77 ALA A C 1
ATOM 646 O O . ALA A 1 77 ? 3.892 9.216 -3.712 1.00 95.62 77 ALA A O 1
ATOM 647 N N . ASP A 1 78 ? 2.619 9.255 -1.835 1.00 95.81 78 ASP A N 1
ATOM 648 C CA . ASP A 1 78 ? 1.416 9.785 -2.457 1.00 95.81 78 ASP A CA 1
ATOM 649 C C . ASP A 1 78 ? 1.562 11.306 -2.633 1.00 95.81 78 ASP A C 1
ATOM 651 O O . ASP A 1 78 ? 1.992 12.016 -1.718 1.00 95.81 78 ASP A O 1
ATOM 655 N N . ASP A 1 79 ? 1.260 11.821 -3.826 1.00 93.94 79 ASP A N 1
ATOM 656 C CA . ASP A 1 79 ? 1.331 13.256 -4.114 1.00 93.94 79 ASP A CA 1
ATOM 657 C C . ASP A 1 79 ? 0.153 14.052 -3.527 1.00 93.94 79 ASP A C 1
ATOM 659 O O . ASP A 1 79 ? 0.244 15.276 -3.390 1.00 93.94 79 ASP A O 1
ATOM 663 N N . LYS A 1 80 ? -0.924 13.366 -3.137 1.00 95.75 80 LYS A N 1
ATOM 664 C CA . LYS A 1 80 ? -2.105 13.906 -2.456 1.00 95.75 80 LYS A CA 1
ATOM 665 C C . LYS A 1 80 ? -2.346 13.259 -1.091 1.00 95.75 80 LYS A C 1
ATOM 667 O O . LYS A 1 80 ? -3.495 13.206 -0.658 1.00 95.75 80 LYS A O 1
ATOM 672 N N . ALA A 1 81 ? -1.265 12.883 -0.403 1.00 95.25 81 ALA A N 1
ATOM 673 C CA . ALA A 1 81 ? -1.267 12.343 0.954 1.00 95.25 81 ALA A CA 1
ATOM 674 C C . ALA A 1 81 ? -2.341 12.977 1.861 1.00 95.25 81 ALA A C 1
ATOM 676 O O . ALA A 1 81 ? -2.301 14.181 2.154 1.00 95.25 81 ALA A O 1
ATOM 677 N N . ASP A 1 82 ? -3.295 12.170 2.323 1.00 96.19 82 ASP A N 1
ATOM 678 C CA . ASP A 1 82 ? -4.437 12.626 3.122 1.00 96.19 82 ASP A CA 1
ATOM 679 C C . ASP A 1 82 ? -4.682 11.787 4.387 1.00 96.19 82 ASP A C 1
ATOM 681 O O . ASP A 1 82 ? -5.541 12.139 5.214 1.00 96.19 82 ASP A O 1
ATOM 685 N N . VAL A 1 83 ? -3.870 10.746 4.600 1.00 97.12 83 VAL A N 1
ATOM 686 C CA . VAL A 1 83 ? -3.833 9.992 5.852 1.00 97.12 83 VAL A CA 1
ATOM 687 C C . VAL A 1 83 ? -3.372 10.883 7.004 1.00 97.12 83 VAL A C 1
ATOM 689 O O . VAL A 1 83 ? -2.346 11.562 6.967 1.00 97.12 83 VAL A O 1
ATOM 692 N N . LYS A 1 84 ? -4.135 10.844 8.097 1.00 94.88 84 LYS A N 1
ATOM 693 C CA . LYS A 1 84 ? -3.804 11.498 9.367 1.00 94.88 84 LYS A CA 1
ATOM 694 C C . LYS A 1 84 ? -3.576 10.457 10.446 1.00 94.88 84 LYS A C 1
ATOM 696 O O . LYS A 1 84 ? -4.316 9.477 10.526 1.00 94.88 84 LYS A O 1
ATOM 701 N N . SER A 1 85 ? -2.625 10.725 11.333 1.00 93.62 85 SER A N 1
ATOM 702 C CA . SER A 1 85 ? -2.330 9.863 12.474 1.00 93.62 85 SER A CA 1
ATOM 703 C C . SER A 1 85 ? -2.465 10.585 13.809 1.00 93.62 85 SER A C 1
ATOM 705 O O . SER A 1 85 ? -2.077 11.744 13.942 1.00 93.62 85 SER A O 1
ATOM 707 N N . ASP A 1 86 ? -2.928 9.856 14.816 1.00 91.00 86 ASP A N 1
ATOM 708 C CA . ASP A 1 86 ? -2.671 10.137 16.229 1.00 91.00 86 ASP A CA 1
ATOM 709 C C . ASP A 1 86 ? -2.011 8.890 16.812 1.00 91.00 86 ASP A C 1
ATOM 711 O O . ASP A 1 86 ? -2.496 7.775 16.601 1.00 91.00 86 ASP A O 1
ATOM 715 N N . ALA A 1 87 ? -0.877 9.048 17.482 1.00 91.25 87 ALA A N 1
ATOM 716 C CA . ALA A 1 87 ? -0.161 7.921 18.037 1.00 91.25 87 ALA A CA 1
ATOM 717 C C . ALA A 1 87 ? 0.503 8.287 19.360 1.00 91.25 87 ALA A C 1
ATOM 719 O O . ALA A 1 87 ? 1.020 9.388 19.541 1.00 91.25 87 ALA A O 1
ATOM 720 N N . LYS A 1 88 ? 0.502 7.333 20.290 1.00 90.25 88 LYS A N 1
ATOM 721 C CA . LYS A 1 88 ? 1.057 7.510 21.630 1.00 90.25 88 LYS A CA 1
ATOM 722 C C . LYS A 1 88 ? 1.726 6.242 22.130 1.00 90.25 88 LYS A C 1
ATOM 724 O O . LYS A 1 88 ? 1.295 5.130 21.822 1.00 90.25 88 LYS A O 1
ATOM 729 N N . TRP A 1 89 ? 2.746 6.431 22.954 1.00 88.19 89 TRP A N 1
ATOM 730 C CA . TRP A 1 89 ? 3.353 5.381 23.759 1.00 88.19 89 TRP A CA 1
ATOM 731 C C . TRP A 1 89 ? 2.941 5.557 25.221 1.00 88.19 89 TRP A C 1
ATOM 733 O O . TRP A 1 89 ? 3.033 6.657 25.766 1.00 88.19 89 TRP A O 1
ATOM 743 N N . GLY A 1 90 ? 2.486 4.480 25.856 1.00 88.56 90 GLY A N 1
ATOM 744 C CA . GLY A 1 90 ? 2.121 4.462 27.271 1.00 88.56 90 GLY A CA 1
ATOM 745 C C . GLY A 1 90 ? 1.868 3.038 27.756 1.00 88.56 90 GLY A C 1
ATOM 746 O O . GLY A 1 90 ? 1.462 2.183 26.973 1.00 88.56 90 GLY A O 1
ATOM 747 N N . ASP A 1 91 ? 2.150 2.766 29.032 1.00 90.69 91 ASP A N 1
ATOM 748 C CA . ASP A 1 91 ? 1.921 1.460 29.673 1.00 90.69 91 ASP A CA 1
ATOM 749 C C . ASP A 1 91 ? 2.511 0.263 28.901 1.00 90.69 91 ASP A C 1
ATOM 751 O O . ASP A 1 91 ? 1.911 -0.810 28.802 1.00 90.69 91 ASP A O 1
ATOM 755 N N . GLY A 1 92 ? 3.695 0.459 28.309 1.00 88.88 92 GLY A N 1
ATOM 756 C CA . GLY A 1 92 ? 4.384 -0.575 27.535 1.00 88.88 92 GLY A CA 1
ATOM 757 C C . GLY A 1 92 ? 3.742 -0.895 26.181 1.00 88.88 92 GLY A C 1
ATOM 758 O O . GLY A 1 92 ? 4.028 -1.952 25.619 1.00 88.88 92 GLY A O 1
ATOM 759 N N . LYS A 1 93 ? 2.857 -0.032 25.659 1.00 89.81 93 LYS A N 1
ATOM 760 C CA . LYS A 1 93 ? 2.138 -0.247 24.397 1.00 89.81 93 LYS A CA 1
ATOM 761 C C . LYS A 1 93 ? 2.166 0.985 23.498 1.00 89.81 93 LYS A C 1
ATOM 763 O O . LYS A 1 93 ? 2.005 2.120 23.950 1.00 89.81 93 LYS A O 1
ATOM 768 N N . TYR A 1 94 ? 2.301 0.731 22.199 1.00 89.31 94 TYR A N 1
ATOM 769 C CA . TYR A 1 94 ? 2.041 1.713 21.152 1.00 89.31 94 TYR A CA 1
ATOM 770 C C . TYR A 1 94 ? 0.553 1.672 20.804 1.00 89.31 94 TYR A C 1
ATOM 772 O O . TYR A 1 94 ? 0.008 0.604 20.523 1.00 89.31 94 TYR A O 1
ATOM 780 N N . ALA A 1 95 ? -0.103 2.826 20.822 1.00 91.50 95 ALA A N 1
ATOM 781 C CA . ALA A 1 95 ? -1.464 2.993 20.334 1.00 91.50 95 ALA A CA 1
ATOM 782 C C . ALA A 1 95 ? -1.445 3.937 19.134 1.00 91.50 95 ALA A C 1
ATOM 784 O O . ALA A 1 95 ? -0.815 4.990 19.190 1.00 91.50 95 ALA A O 1
ATOM 785 N N . VAL A 1 96 ? -2.133 3.543 18.067 1.00 92.62 96 VAL A N 1
ATOM 786 C CA . VAL A 1 96 ? -2.149 4.229 16.776 1.00 92.62 96 VAL A CA 1
ATOM 787 C C . VAL A 1 96 ? -3.588 4.364 16.298 1.00 92.62 96 VAL A C 1
ATOM 789 O O . VAL A 1 96 ? -4.349 3.398 16.329 1.00 92.62 96 VAL A O 1
ATOM 792 N N . VAL A 1 97 ? -3.937 5.548 15.808 1.00 93.06 97 VAL A N 1
ATOM 793 C CA . VAL A 1 97 ? -5.176 5.829 15.088 1.00 93.06 97 VAL A CA 1
ATOM 794 C C . VAL A 1 97 ? -4.812 6.427 13.739 1.00 93.06 97 VAL A C 1
ATOM 796 O O . VAL A 1 97 ? -4.260 7.521 13.680 1.00 93.06 97 VAL A O 1
ATOM 799 N N . LEU A 1 98 ? -5.162 5.724 12.666 1.00 94.31 98 LEU A N 1
ATOM 800 C CA . LEU A 1 98 ? -5.056 6.195 11.287 1.00 94.31 98 LEU A CA 1
ATOM 801 C C . LEU A 1 98 ? -6.436 6.636 10.791 1.00 94.31 98 LEU A C 1
ATOM 803 O O . LEU A 1 98 ? -7.439 5.981 11.080 1.00 94.31 98 LEU A O 1
ATOM 807 N N . LYS A 1 99 ? -6.500 7.756 10.069 1.00 95.06 99 LYS A N 1
ATOM 808 C CA . LYS A 1 99 ? -7.742 8.326 9.535 1.00 95.06 99 LYS A CA 1
ATOM 809 C C . LYS A 1 99 ? -7.542 8.752 8.086 1.00 95.06 99 LYS A C 1
ATOM 811 O O . LYS A 1 99 ? -6.686 9.587 7.821 1.00 95.06 99 LYS A O 1
ATOM 816 N N . ARG A 1 100 ? -8.407 8.259 7.203 1.00 96.44 100 ARG A N 1
ATOM 817 C CA . ARG A 1 100 ? -8.558 8.691 5.809 1.00 96.44 100 ARG A CA 1
ATOM 818 C C . ARG A 1 100 ? -10.040 8.668 5.437 1.00 96.44 100 ARG A C 1
ATOM 820 O O . ARG A 1 100 ? -10.830 7.986 6.098 1.00 96.44 100 ARG A O 1
ATOM 827 N N . LYS A 1 101 ? -10.451 9.426 4.418 1.00 96.69 101 LYS A N 1
ATOM 828 C CA . LYS A 1 101 ? -11.794 9.254 3.839 1.00 96.69 101 LYS A CA 1
ATOM 829 C C . LYS A 1 101 ? -11.902 7.864 3.206 1.00 96.69 101 LYS A C 1
ATOM 831 O O . LYS A 1 101 ? -10.928 7.351 2.679 1.00 96.69 101 LYS A O 1
ATOM 836 N N . LEU A 1 102 ? -13.099 7.274 3.215 1.00 96.12 102 LEU A N 1
ATOM 837 C CA . LEU A 1 102 ? -13.327 5.991 2.535 1.00 96.12 102 LEU A CA 1
ATOM 838 C C . LEU A 1 102 ? -13.128 6.122 1.017 1.00 96.12 102 LEU A C 1
ATOM 840 O O . LEU A 1 102 ? -12.456 5.302 0.403 1.00 96.12 102 LEU A O 1
ATOM 844 N N . ASN A 1 103 ? -13.680 7.188 0.434 1.00 96.12 103 ASN A N 1
ATOM 845 C CA . ASN A 1 103 ? -13.482 7.553 -0.961 1.00 96.12 103 ASN A CA 1
ATOM 846 C C . ASN A 1 103 ? -12.740 8.892 -1.027 1.00 96.12 103 ASN A C 1
ATOM 848 O O . ASN A 1 103 ? -13.263 9.920 -0.581 1.00 96.12 103 ASN A O 1
ATOM 852 N N . THR A 1 104 ? -11.522 8.862 -1.551 1.00 96.19 104 THR A N 1
ATOM 853 C CA . THR A 1 104 ? -10.650 10.032 -1.719 1.00 96.19 104 THR A CA 1
ATOM 854 C C . THR A 1 104 ? -10.700 10.583 -3.135 1.00 96.19 104 THR A C 1
ATOM 856 O O . THR A 1 104 ? -10.418 11.762 -3.345 1.00 96.19 104 THR A O 1
ATOM 859 N N . GLY A 1 105 ? -11.103 9.757 -4.105 1.00 94.50 105 GLY A N 1
ATOM 860 C CA . GLY A 1 105 ? -11.021 10.079 -5.527 1.00 94.50 105 GLY A CA 1
ATOM 861 C C . GLY A 1 105 ? -9.595 10.036 -6.083 1.00 94.50 105 GLY A C 1
ATOM 862 O O . GLY A 1 105 ? -9.412 10.357 -7.258 1.00 94.50 105 GLY A O 1
ATOM 863 N N . ASP A 1 106 ? -8.600 9.641 -5.279 1.00 94.31 106 ASP A N 1
ATOM 864 C CA . ASP A 1 106 ? -7.240 9.419 -5.756 1.00 94.31 106 ASP A CA 1
ATOM 865 C C . ASP A 1 106 ? -7.085 8.025 -6.373 1.00 94.31 106 ASP A C 1
ATOM 867 O O . ASP A 1 106 ? -7.501 7.013 -5.814 1.00 94.31 106 ASP A O 1
ATOM 871 N N . SER A 1 107 ? -6.460 7.962 -7.544 1.00 91.88 107 SER A N 1
ATOM 872 C CA . SER A 1 107 ? -6.088 6.702 -8.186 1.00 91.88 107 SER A CA 1
ATOM 873 C C . SER A 1 107 ? -4.925 5.976 -7.501 1.00 91.88 107 SER A C 1
ATOM 875 O O . SER A 1 107 ? -4.700 4.807 -7.805 1.00 91.88 107 SER A O 1
ATOM 877 N N . GLN A 1 108 ? -4.166 6.667 -6.645 1.00 93.69 108 GLN A N 1
ATOM 878 C CA . GLN A 1 108 ? -3.070 6.101 -5.849 1.00 93.69 108 GLN A CA 1
ATOM 879 C C . GLN A 1 108 ? -3.560 5.461 -4.542 1.00 93.69 108 GLN A C 1
ATOM 881 O O . GLN A 1 108 ? -2.825 4.698 -3.925 1.00 93.69 108 GLN A O 1
ATOM 886 N N . ASP A 1 109 ? -4.835 5.665 -4.213 1.00 95.75 109 ASP A N 1
ATOM 887 C CA . ASP A 1 109 ? -5.500 5.113 -3.044 1.00 95.75 109 ASP A CA 1
ATOM 888 C C . ASP A 1 109 ? -6.397 3.925 -3.385 1.00 95.75 109 ASP A C 1
ATOM 890 O O . ASP A 1 109 ? -7.138 3.921 -4.379 1.00 95.75 109 ASP A O 1
ATOM 894 N N . VAL A 1 110 ? -6.479 2.968 -2.459 1.00 95.31 110 VAL A N 1
ATOM 895 C CA . VAL A 1 110 ? -7.560 1.980 -2.488 1.00 95.31 110 VAL A CA 1
ATOM 896 C C . VAL A 1 110 ? -8.852 2.659 -2.035 1.00 95.31 110 VAL A C 1
ATOM 898 O O . VAL A 1 110 ? -8.965 3.150 -0.912 1.00 95.31 110 VAL A O 1
ATOM 901 N N . GLN A 1 111 ? -9.856 2.680 -2.908 1.00 95.50 111 GLN A N 1
ATOM 902 C CA . GLN A 1 111 ? -11.161 3.255 -2.589 1.00 95.50 111 GLN A CA 1
ATOM 903 C C . GLN A 1 111 ? -11.980 2.267 -1.757 1.00 95.50 111 GLN A C 1
ATOM 905 O O . GLN A 1 111 ? -12.285 1.161 -2.205 1.00 95.50 111 GLN A O 1
ATOM 910 N N . LEU A 1 112 ? -12.350 2.679 -0.549 1.00 95.75 112 LEU A N 1
ATOM 911 C CA . LEU A 1 112 ? -13.129 1.893 0.399 1.00 95.75 112 LEU A CA 1
ATOM 912 C C . LEU A 1 112 ? -14.606 2.281 0.318 1.00 95.75 112 LEU A C 1
ATOM 914 O O . LEU A 1 112 ? -14.956 3.438 0.072 1.00 95.75 112 LEU A O 1
ATOM 918 N N . LYS A 1 113 ? -15.495 1.314 0.544 1.00 95.62 113 LYS A N 1
ATOM 919 C CA . LYS A 1 113 ? -16.945 1.522 0.470 1.00 95.62 113 LYS A CA 1
ATOM 920 C C . LYS A 1 113 ? -17.654 0.839 1.627 1.00 95.62 113 LYS A C 1
ATOM 922 O O . LYS A 1 113 ? -17.187 -0.174 2.144 1.00 95.62 113 LYS A O 1
ATOM 927 N N . GLU A 1 114 ? -18.782 1.416 2.033 1.00 96.12 114 GLU A N 1
ATOM 928 C CA . GLU A 1 114 ? -19.692 0.727 2.946 1.00 96.12 114 GLU A CA 1
ATOM 929 C C . GLU A 1 114 ? -20.205 -0.569 2.301 1.00 96.12 114 GLU A C 1
ATOM 931 O O . GLU A 1 114 ? -20.243 -0.696 1.078 1.00 96.12 114 GLU A O 1
ATOM 936 N N . ASP A 1 115 ? -20.563 -1.531 3.146 1.00 96.88 115 ASP A N 1
ATOM 937 C CA . ASP A 1 115 ? -21.064 -2.859 2.785 1.00 96.88 115 ASP A CA 1
ATOM 938 C C . ASP A 1 115 ? -20.080 -3.739 1.988 1.00 96.88 115 ASP A C 1
ATOM 940 O O . ASP A 1 115 ? -20.444 -4.784 1.447 1.00 96.88 115 ASP A O 1
ATOM 944 N N . GLU A 1 116 ? -18.800 -3.366 1.979 1.00 97.38 116 GLU A N 1
ATOM 945 C CA . GLU A 1 116 ? -17.707 -4.128 1.382 1.00 97.38 116 GLU A CA 1
ATOM 946 C C . GLU A 1 116 ? -16.665 -4.540 2.436 1.00 97.38 116 GLU A C 1
ATOM 948 O O . GLU A 1 116 ? -16.628 -4.061 3.574 1.00 97.38 116 GLU A O 1
ATOM 953 N N . LYS A 1 117 ? -15.788 -5.468 2.052 1.00 97.44 117 LYS A N 1
ATOM 954 C CA . LYS A 1 117 ? -14.597 -5.820 2.827 1.00 97.44 117 LYS A CA 1
ATOM 955 C C . LYS A 1 117 ? -13.351 -5.620 1.986 1.00 97.44 117 LYS A C 1
ATOM 957 O O . LYS A 1 117 ? -13.382 -5.842 0.778 1.00 97.44 117 LYS A O 1
ATOM 962 N N . PHE A 1 118 ? -12.249 -5.286 2.637 1.00 96.25 118 PHE A N 1
ATOM 963 C CA . PHE A 1 118 ? -10.957 -5.104 1.986 1.00 96.25 118 PHE A CA 1
ATOM 964 C C . PHE A 1 118 ? -9.867 -5.879 2.719 1.00 96.25 118 PHE A C 1
ATOM 966 O O . PHE A 1 118 ? -9.974 -6.155 3.917 1.00 96.25 118 PHE A O 1
ATOM 973 N N . ALA A 1 119 ? -8.844 -6.280 1.969 1.00 96.44 119 ALA A N 1
ATOM 974 C CA . ALA A 1 119 ? -7.699 -6.994 2.507 1.00 96.44 119 ALA A CA 1
ATOM 975 C C . ALA A 1 119 ? -6.675 -6.007 3.071 1.00 96.44 119 ALA A C 1
ATOM 977 O O . ALA A 1 119 ? -6.431 -4.957 2.480 1.00 96.44 119 ALA A O 1
ATOM 978 N N . ILE A 1 120 ? -6.050 -6.378 4.184 1.00 97.12 120 ILE A N 1
ATOM 979 C CA . ILE A 1 120 ? -4.928 -5.653 4.772 1.00 97.12 120 ILE A CA 1
ATOM 980 C C . ILE A 1 120 ? -3.802 -6.617 5.147 1.00 97.12 120 ILE A C 1
ATOM 982 O O . ILE A 1 120 ? -4.018 -7.807 5.400 1.00 97.12 120 ILE A O 1
ATOM 986 N N . GLY A 1 121 ? -2.597 -6.067 5.231 1.00 96.06 121 GLY A N 1
ATOM 987 C CA . GLY A 1 121 ? -1.459 -6.676 5.905 1.00 96.06 121 GLY A CA 1
ATOM 988 C C . GLY A 1 121 ? -0.840 -5.655 6.849 1.00 96.06 121 GLY A C 1
ATOM 989 O O . GLY A 1 121 ? -0.826 -4.465 6.545 1.00 96.06 121 GLY A O 1
ATOM 990 N N . VAL A 1 122 ? -0.342 -6.113 7.995 1.00 95.25 122 VAL A N 1
ATOM 991 C CA . VAL A 1 122 ? 0.320 -5.249 8.979 1.00 95.25 122 VAL A CA 1
ATOM 992 C C . VAL A 1 122 ? 1.772 -5.675 9.108 1.00 95.25 122 VAL A C 1
ATOM 994 O O . VAL A 1 122 ? 2.054 -6.855 9.324 1.00 95.25 122 VAL A O 1
ATOM 997 N N . ALA A 1 123 ? 2.682 -4.709 8.996 1.00 93.50 123 ALA A N 1
ATOM 998 C CA . ALA A 1 123 ? 4.101 -4.887 9.262 1.00 93.50 123 ALA A CA 1
ATOM 999 C C . ALA A 1 123 ? 4.507 -4.070 10.494 1.00 93.50 123 ALA A C 1
ATOM 1001 O O . ALA A 1 123 ?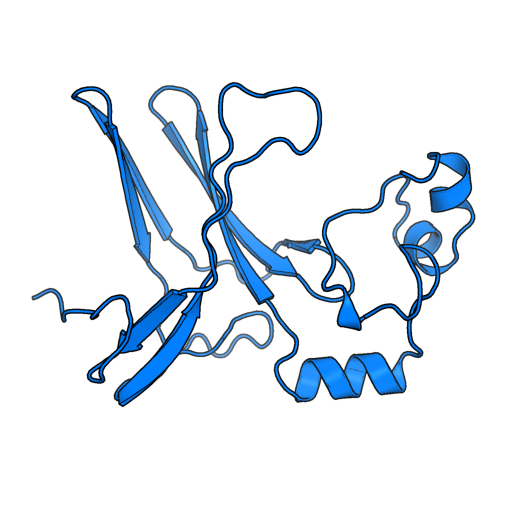 4.180 -2.890 10.592 1.00 93.50 123 ALA A O 1
ATOM 1002 N N . ILE A 1 124 ? 5.232 -4.690 11.426 1.00 91.69 124 ILE A N 1
ATOM 1003 C CA . ILE A 1 124 ? 5.795 -4.020 12.603 1.00 91.69 124 ILE A CA 1
ATOM 1004 C C . ILE A 1 124 ? 7.314 -4.103 12.526 1.00 91.69 124 ILE A C 1
ATOM 1006 O O . ILE A 1 124 ? 7.903 -5.190 12.520 1.00 91.69 124 ILE A O 1
ATOM 1010 N N . HIS A 1 125 ? 7.936 -2.931 12.477 1.00 89.38 125 HIS A N 1
ATOM 1011 C CA . HIS A 1 125 ? 9.378 -2.756 12.517 1.00 89.38 125 HIS A CA 1
ATOM 1012 C C . HIS A 1 125 ? 9.793 -2.420 13.950 1.00 89.38 125 HIS A C 1
ATOM 1014 O O . HIS A 1 125 ? 9.259 -1.488 14.543 1.00 89.38 125 HIS A O 1
ATOM 1020 N N . ASP A 1 126 ? 10.749 -3.168 14.497 1.00 83.06 126 ASP A N 1
ATOM 1021 C CA . ASP A 1 126 ? 11.256 -2.969 15.857 1.00 83.06 126 ASP A CA 1
ATOM 1022 C C . ASP A 1 126 ? 12.782 -2.761 15.854 1.00 83.06 126 ASP A C 1
ATOM 1024 O O . ASP A 1 126 ? 13.513 -3.294 15.011 1.00 83.06 126 ASP A O 1
ATOM 1028 N N . ASN A 1 127 ? 13.255 -1.968 16.817 1.00 73.25 127 ASN A N 1
ATOM 1029 C CA . ASN A 1 127 ? 14.654 -1.811 17.212 1.00 73.25 127 ASN A CA 1
ATOM 1030 C C . ASN A 1 127 ? 15.630 -1.358 16.108 1.00 73.25 127 ASN A C 1
ATOM 1032 O O . ASN A 1 127 ? 16.818 -1.678 16.163 1.00 73.25 127 ASN A O 1
ATOM 1036 N N . LYS A 1 128 ? 15.143 -0.649 15.075 1.00 66.38 128 LYS A N 1
ATOM 1037 C CA . LYS A 1 128 ? 15.949 -0.206 13.913 1.00 66.38 128 LYS A CA 1
ATOM 1038 C C . LYS A 1 128 ? 16.891 -1.307 13.403 1.00 66.38 128 LYS A C 1
ATOM 1040 O O . LYS A 1 128 ? 18.042 -1.036 13.054 1.00 66.38 128 LYS A O 1
ATOM 1045 N N . ALA A 1 129 ? 16.432 -2.560 13.432 1.00 66.25 129 ALA A N 1
ATOM 1046 C CA . ALA A 1 129 ? 17.277 -3.693 13.101 1.00 66.25 129 ALA A CA 1
ATOM 1047 C C . ALA A 1 129 ? 17.881 -3.492 11.705 1.00 66.25 129 ALA A C 1
ATOM 1049 O O . ALA A 1 129 ? 17.180 -3.107 10.771 1.00 66.25 129 ALA A O 1
ATOM 1050 N N . ASN A 1 130 ? 19.182 -3.761 11.554 1.00 62.88 130 ASN A N 1
ATOM 1051 C CA . ASN A 1 130 ? 19.813 -3.693 10.240 1.00 62.88 130 ASN A CA 1
ATOM 1052 C C . ASN A 1 130 ? 19.061 -4.611 9.259 1.00 62.88 130 ASN A C 1
ATOM 1054 O O . ASN A 1 130 ? 18.783 -5.776 9.566 1.00 62.88 130 ASN A O 1
ATOM 1058 N N . HIS A 1 131 ? 18.795 -4.080 8.062 1.00 65.06 131 HIS A N 1
ATOM 1059 C CA . HIS A 1 131 ? 18.016 -4.695 6.978 1.00 65.06 131 HIS A CA 1
ATOM 1060 C C . HIS A 1 131 ? 16.491 -4.709 7.202 1.00 65.06 131 HIS A C 1
ATOM 1062 O O . HIS A 1 131 ? 15.942 -3.966 8.000 1.00 65.06 131 HIS A O 1
ATOM 1068 N N . ARG A 1 132 ? 15.769 -5.511 6.413 1.00 68.44 132 ARG A N 1
ATOM 1069 C CA . ARG A 1 132 ? 14.299 -5.553 6.382 1.00 68.44 132 ARG A CA 1
ATOM 1070 C C . ARG A 1 132 ? 13.737 -6.579 7.369 1.00 68.44 132 ARG A C 1
ATOM 1072 O O . ARG A 1 132 ? 12.886 -7.376 6.990 1.00 68.44 132 ARG A O 1
ATOM 1079 N N . LYS A 1 133 ? 14.222 -6.608 8.613 1.00 80.88 133 LYS A N 1
ATOM 1080 C CA . LYS A 1 133 ? 13.641 -7.480 9.647 1.00 80.88 133 LYS A CA 1
ATOM 1081 C C . LYS A 1 133 ? 12.400 -6.804 10.222 1.00 80.88 133 LYS A C 1
ATOM 1083 O O . LYS A 1 133 ? 12.506 -5.751 10.835 1.00 80.88 133 LYS A O 1
ATOM 1088 N N . HIS A 1 134 ? 11.243 -7.400 9.983 1.00 88.00 134 HIS A N 1
ATOM 1089 C CA . HIS A 1 134 ? 9.958 -6.942 10.496 1.00 88.00 134 HIS A CA 1
ATOM 1090 C C . HIS A 1 134 ? 9.050 -8.149 10.711 1.00 88.00 134 HIS A C 1
ATOM 1092 O O . HIS A 1 134 ? 9.222 -9.189 10.068 1.00 88.00 134 HIS A O 1
ATOM 1098 N N . TYR A 1 135 ? 8.103 -8.009 11.630 1.00 91.44 135 TYR A N 1
ATOM 1099 C CA . TYR A 1 135 ? 7.024 -8.971 11.797 1.00 91.44 135 TYR A CA 1
ATOM 1100 C C . TYR A 1 135 ? 5.910 -8.607 10.832 1.00 91.44 135 TYR A C 1
ATOM 1102 O O . TYR A 1 135 ? 5.577 -7.432 10.704 1.00 91.44 135 TYR A O 1
ATOM 1110 N N . ILE A 1 136 ? 5.345 -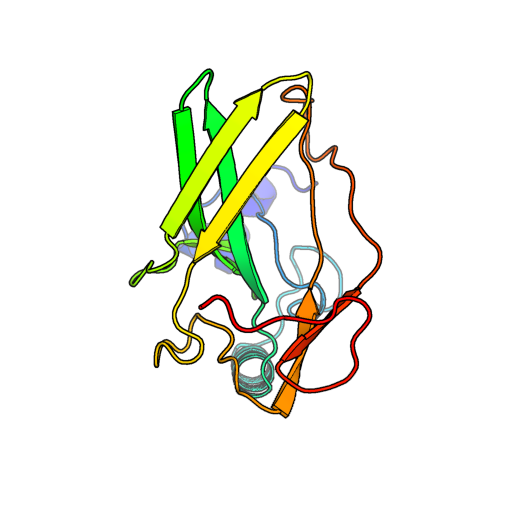9.603 10.162 1.00 92.88 136 ILE A N 1
ATOM 1111 C CA . ILE A 1 136 ? 4.242 -9.413 9.228 1.00 92.88 136 ILE A CA 1
ATOM 1112 C C . ILE A 1 136 ? 3.077 -10.309 9.624 1.00 92.88 136 ILE A C 1
ATOM 1114 O O . ILE A 1 136 ? 3.274 -11.446 10.060 1.00 92.88 136 ILE A O 1
ATOM 1118 N N . SER A 1 137 ? 1.861 -9.789 9.497 1.00 95.44 137 SER A N 1
ATOM 1119 C CA . SER A 1 137 ? 0.653 -10.583 9.678 1.00 95.44 137 SER A CA 1
ATOM 1120 C C . SER A 1 137 ? 0.459 -11.571 8.521 1.00 95.44 137 SER A C 1
ATOM 1122 O O . SER A 1 137 ? 0.931 -11.360 7.403 1.00 95.44 137 SER A O 1
ATOM 1124 N N . PHE A 1 138 ? -0.334 -12.620 8.747 1.00 95.44 138 PHE A N 1
ATOM 1125 C CA . PHE A 1 138 ? -1.050 -13.237 7.628 1.00 95.44 138 PHE A CA 1
ATOM 1126 C C . PHE A 1 138 ? -2.025 -12.213 7.013 1.00 95.44 138 PHE A C 1
ATOM 1128 O O . PHE A 1 138 ? -2.351 -11.219 7.672 1.00 95.44 138 PHE A O 1
ATOM 1135 N N . PRO A 1 139 ? -2.488 -12.411 5.766 1.00 94.69 139 PRO A N 1
ATOM 1136 C CA . PRO A 1 139 ? -3.528 -11.564 5.195 1.00 94.69 139 PRO A CA 1
ATOM 1137 C C . PRO A 1 139 ? -4.773 -11.551 6.089 1.00 94.69 139 PRO A C 1
ATOM 1139 O O . PRO A 1 139 ? -5.229 -12.607 6.527 1.00 94.69 139 PRO A O 1
ATOM 1142 N N . LEU A 1 140 ? -5.311 -10.360 6.346 1.00 97.69 140 LEU A N 1
ATOM 1143 C CA . LEU A 1 140 ? -6.537 -10.149 7.116 1.00 97.69 140 LEU A CA 1
ATOM 1144 C C . LEU A 1 140 ? -7.553 -9.394 6.264 1.00 97.69 140 LEU A C 1
ATOM 1146 O O . LEU A 1 140 ? -7.195 -8.715 5.302 1.00 97.69 140 LEU A O 1
ATOM 1150 N N . THR A 1 141 ? -8.821 -9.465 6.650 1.00 98.25 141 THR A N 1
ATOM 1151 C CA . THR A 1 141 ? -9.897 -8.676 6.051 1.00 98.25 141 THR A CA 1
ATOM 1152 C C . THR A 1 141 ? -10.555 -7.758 7.071 1.00 98.25 141 THR A C 1
ATOM 1154 O O . THR A 1 141 ? -10.898 -8.186 8.173 1.00 98.25 141 THR A O 1
ATOM 1157 N N . ILE A 1 142 ? -10.781 -6.500 6.690 1.00 98.12 142 ILE A N 1
ATOM 1158 C CA . ILE A 1 142 ? -11.644 -5.574 7.428 1.00 98.12 142 ILE A CA 1
ATOM 1159 C C . ILE A 1 142 ? -12.996 -5.522 6.718 1.00 98.12 142 ILE A C 1
ATOM 1161 O O . ILE A 1 142 ? -13.056 -5.233 5.525 1.00 98.12 142 ILE A O 1
ATOM 1165 N N . GLY A 1 143 ? -14.078 -5.801 7.445 1.00 98.06 143 GLY A N 1
ATOM 1166 C CA . GLY A 1 143 ? -15.447 -5.653 6.949 1.00 98.06 143 GLY A CA 1
ATOM 1167 C C . GLY A 1 143 ? -16.064 -4.318 7.366 1.00 98.06 143 GLY A C 1
ATOM 1168 O O . GLY A 1 143 ? -16.203 -4.053 8.562 1.00 98.06 143 GLY A O 1
ATOM 1169 N N . LEU A 1 144 ? -16.464 -3.499 6.390 1.00 97.31 144 LEU A N 1
ATOM 1170 C CA . LEU A 1 144 ? -17.208 -2.255 6.594 1.00 97.31 144 LEU A CA 1
ATOM 1171 C C . LEU A 1 144 ? -18.705 -2.564 6.491 1.00 97.31 144 LEU A C 1
ATOM 1173 O O . LEU A 1 144 ? -19.241 -2.678 5.400 1.00 97.31 144 LEU A O 1
ATOM 1177 N N . GLY A 1 145 ? -19.384 -2.779 7.620 1.00 95.88 145 GLY A N 1
ATOM 1178 C CA . GLY A 1 145 ? -20.806 -3.177 7.626 1.00 95.88 145 GLY A CA 1
ATOM 1179 C C . GLY A 1 145 ? -21.064 -4.659 7.303 1.00 95.88 145 GLY A C 1
ATOM 1180 O O . GLY A 1 145 ? -22.148 -5.168 7.574 1.00 95.88 145 GLY A O 1
ATOM 1181 N N . VAL A 1 146 ? -20.048 -5.389 6.835 1.00 97.31 146 VAL A N 1
ATOM 1182 C CA . VAL A 1 146 ? -20.090 -6.835 6.555 1.00 97.31 146 VAL A CA 1
ATOM 1183 C C . VAL A 1 146 ? -19.111 -7.623 7.431 1.00 97.31 146 VAL A C 1
ATOM 1185 O O . VAL A 1 146 ? -18.315 -7.062 8.183 1.00 97.31 146 VAL A O 1
ATOM 1188 N N . LYS A 1 147 ? -19.154 -8.959 7.349 1.00 97.56 147 LYS A N 1
ATOM 1189 C CA . LYS A 1 147 ? -18.233 -9.844 8.078 1.00 97.56 147 LYS A CA 1
ATOM 1190 C C . LYS A 1 147 ? -16.827 -9.823 7.453 1.00 97.56 147 LYS A C 1
ATOM 1192 O O . LYS A 1 147 ? -16.669 -10.158 6.279 1.00 97.56 147 LYS A O 1
ATOM 1197 N N . GLY A 1 148 ? -15.820 -9.524 8.271 1.00 97.38 148 GLY A N 1
ATOM 1198 C CA . GLY A 1 148 ? -14.390 -9.726 8.005 1.00 97.38 148 GLY A CA 1
ATOM 1199 C C . GLY A 1 148 ? -13.703 -10.364 9.217 1.00 97.38 148 GLY A C 1
ATOM 1200 O O . GLY A 1 148 ? -14.365 -10.619 10.226 1.00 97.38 148 GLY A O 1
ATOM 1201 N N . ASP A 1 149 ? -12.397 -10.614 9.127 1.00 98.25 149 ASP A N 1
ATOM 1202 C CA . ASP A 1 149 ? -11.582 -11.046 10.279 1.00 98.25 149 ASP A CA 1
ATOM 1203 C C . ASP A 1 149 ? -11.580 -9.970 11.371 1.00 98.25 149 ASP A C 1
ATOM 1205 O O . ASP A 1 149 ? -11.647 -10.261 12.564 1.00 98.25 149 ASP A O 1
ATOM 1209 N N . ILE A 1 150 ? -11.576 -8.710 10.936 1.00 97.56 150 ILE A N 1
ATOM 1210 C CA . ILE A 1 150 ? -11.786 -7.524 11.754 1.00 97.56 150 ILE A CA 1
ATOM 1211 C C . ILE A 1 150 ? -13.117 -6.899 11.330 1.00 97.56 150 ILE A C 1
ATOM 1213 O O . ILE A 1 150 ? -13.353 -6.616 10.152 1.00 97.56 150 ILE A O 1
ATOM 1217 N N . LYS A 1 151 ? -14.001 -6.662 12.298 1.00 96.88 151 LYS A N 1
ATOM 1218 C CA . LYS A 1 151 ? -15.265 -5.955 12.082 1.00 96.88 151 LYS A CA 1
ATOM 1219 C C . LYS A 1 151 ? -15.061 -4.470 12.368 1.00 96.88 151 LYS A C 1
ATOM 1221 O O . LYS A 1 151 ? -14.709 -4.117 13.489 1.00 96.88 151 LYS A O 1
ATOM 1226 N N . ALA A 1 152 ? -15.298 -3.612 11.379 1.00 96.00 152 ALA A N 1
ATOM 1227 C CA . ALA A 1 152 ? -15.292 -2.174 11.606 1.00 96.00 152 ALA A CA 1
ATOM 1228 C C . ALA A 1 152 ? -16.587 -1.725 12.295 1.00 96.00 152 ALA A C 1
ATOM 1230 O O . ALA A 1 152 ? -17.679 -2.212 11.986 1.00 96.00 152 ALA A O 1
ATOM 1231 N N . GLU A 1 153 ? -16.464 -0.759 13.203 1.00 94.69 153 GLU A N 1
ATOM 1232 C CA . GLU A 1 153 ? -17.592 -0.152 13.906 1.00 94.69 153 GLU A CA 1
ATOM 1233 C C . GLU A 1 153 ? -17.646 1.349 13.624 1.00 94.69 153 GLU A C 1
ATOM 1235 O O . GLU A 1 153 ? -16.619 2.029 13.598 1.00 94.69 153 GLU A O 1
ATOM 1240 N N . LYS A 1 154 ? -18.858 1.876 13.410 1.00 90.94 154 LYS A N 1
ATOM 1241 C CA . LYS A 1 154 ? -19.064 3.319 13.256 1.00 90.94 154 LYS A CA 1
ATOM 1242 C C . LYS A 1 154 ? -18.798 3.992 14.605 1.00 90.94 154 LYS A C 1
ATOM 1244 O O . LYS A 1 154 ? -19.476 3.703 15.590 1.00 90.94 154 LYS A O 1
ATOM 1249 N N . VAL A 1 155 ? -17.813 4.886 14.637 1.00 86.62 155 VAL A N 1
ATOM 1250 C CA . VAL A 1 155 ? -17.527 5.730 15.804 1.00 86.62 155 VAL A CA 1
ATOM 1251 C C . VAL A 1 155 ? -18.536 6.884 15.808 1.00 86.62 155 VAL A C 1
ATOM 1253 O O . VAL A 1 155 ? -18.781 7.477 14.758 1.00 86.62 155 VAL A O 1
ATOM 1256 N N . LYS A 1 156 ? -19.172 7.126 16.959 1.00 69.75 156 LYS A N 1
ATOM 1257 C CA . LYS A 1 156 ? -20.195 8.168 17.152 1.00 69.75 156 LYS A CA 1
ATOM 1258 C C . LYS A 1 156 ? -19.602 9.570 17.192 1.00 69.75 156 LYS A C 1
ATOM 1260 O O . LYS A 1 156 ? -18.456 9.700 17.676 1.00 69.75 156 LYS A O 1
#

pLDDT: mean 92.99, std 6.74, range [62.88, 98.25]

Sequence (156 aa):
SPSKDEVRKHPYYNALKREDVRLYAYYTRDNGWAAMKGDDELKRLLKEGGLIDLWEIEFKGNNAEVEDGWIFNDRRADDKADVKSDAKWGDGKYAVVLKRKLNTGDSQDVQLKEDEKFAIGVAIHDNKANHRKHYISFPLTIGLGVKGDIKAEKVK